Protein AF-A0A1K1LPJ2-F1 (afdb_monomer_lite)

Secondary structure (DSSP, 8-state):
----EEE-TTT--EEETT-SB-TTT-PBPTT--S--S-S---------SSSSHHHHHHHHHHHHHHHHHHHHHHH-

Foldseek 3Di:
DDFDWDADPPPRDIDTPPDQADPPPRHGDPPPDDDPPDDDDDDPDDPDDDPPPVVVVVVVVVVVVVVVVVVVVVVD

pLDDT: mean 72.19, std 18.22, range [36.81, 97.06]

Structure (mmCIF, N/CA/C/O backbone):
data_AF-A0A1K1LPJ2-F1
#
_entry.id   AF-A0A1K1LPJ2-F1
#
loop_
_atom_site.group_PDB
_atom_site.id
_atom_site.type_symbol
_atom_site.label_atom_id
_atom_site.label_alt_id
_atom_site.label_comp_id
_atom_site.label_asym_id
_atom_site.label_entity_id
_atom_site.label_seq_id
_atom_site.pdbx_PDB_ins_code
_atom_site.Cartn_x
_atom_site.Cartn_y
_atom_site.Cartn_z
_atom_site.occupancy
_atom_site.B_iso_or_equiv
_atom_site.auth_seq_id
_atom_site.auth_comp_id
_atom_site.auth_asym_id
_atom_site.auth_atom_id
_atom_site.pdbx_PDB_model_num
ATOM 1 N N . MET A 1 1 ? 15.978 3.059 -31.547 1.00 48.53 1 MET A N 1
ATOM 2 C CA . MET A 1 1 ? 14.614 2.487 -31.556 1.00 48.53 1 MET A CA 1
ATOM 3 C C . MET A 1 1 ? 13.821 3.274 -30.520 1.00 48.53 1 MET A C 1
ATOM 5 O O . MET A 1 1 ? 14.283 3.296 -29.383 1.00 48.53 1 MET A O 1
ATOM 9 N N . PRO A 1 2 ? 12.764 4.025 -30.876 1.00 55.97 2 PRO A N 1
ATOM 10 C CA . PRO A 1 2 ? 11.993 4.766 -29.883 1.00 55.97 2 PRO A CA 1
ATOM 11 C C . PRO A 1 2 ? 11.323 3.762 -28.943 1.00 55.97 2 PRO A C 1
ATOM 13 O O . PRO A 1 2 ? 10.564 2.902 -29.378 1.00 55.97 2 PRO A O 1
ATOM 16 N N . VAL A 1 3 ? 11.674 3.825 -27.661 1.00 63.66 3 VAL A N 1
ATOM 17 C CA . VAL A 1 3 ? 11.005 3.037 -26.627 1.00 63.66 3 VAL A CA 1
ATOM 18 C C . VAL A 1 3 ? 9.657 3.704 -26.403 1.00 63.66 3 VAL A C 1
ATOM 20 O O . VAL A 1 3 ? 9.598 4.806 -25.860 1.00 63.66 3 VAL A O 1
ATOM 23 N N . GLU A 1 4 ? 8.586 3.078 -26.874 1.00 72.62 4 GLU A N 1
ATOM 24 C CA . GLU A 1 4 ? 7.234 3.565 -26.627 1.00 72.62 4 GLU A CA 1
ATOM 25 C C . GLU A 1 4 ? 6.957 3.453 -25.117 1.00 72.62 4 GLU A C 1
ATOM 27 O O . GLU A 1 4 ? 7.317 2.466 -24.472 1.00 72.62 4 GLU A O 1
ATOM 32 N N . MET A 1 5 ? 6.428 4.510 -24.504 1.00 76.88 5 MET A N 1
ATOM 33 C CA . MET A 1 5 ? 6.204 4.580 -23.056 1.00 76.88 5 MET A CA 1
ATOM 34 C C . MET A 1 5 ? 4.713 4.729 -22.805 1.00 76.88 5 MET A C 1
ATOM 36 O O . MET A 1 5 ? 4.052 5.552 -23.431 1.00 76.88 5 MET A O 1
ATOM 40 N N . SER A 1 6 ? 4.189 3.947 -21.869 1.00 79.19 6 SER A N 1
ATOM 41 C CA . SER A 1 6 ? 2.786 3.997 -21.458 1.00 79.19 6 SER A CA 1
ATOM 42 C C . SER A 1 6 ? 2.691 4.334 -19.975 1.00 79.19 6 SER A C 1
ATOM 44 O O . SER A 1 6 ? 3.635 4.110 -19.218 1.00 79.19 6 SER A O 1
ATOM 46 N N . PHE A 1 7 ? 1.565 4.895 -19.547 1.00 82.88 7 PHE A N 1
ATOM 47 C CA . PHE A 1 7 ? 1.310 5.157 -18.134 1.00 82.88 7 PHE A CA 1
ATOM 48 C C . PHE A 1 7 ? 0.456 4.042 -17.542 1.00 82.88 7 PHE A C 1
ATOM 50 O O . PHE A 1 7 ? -0.486 3.556 -18.170 1.00 82.88 7 PHE A O 1
ATOM 57 N N . CYS A 1 8 ? 0.773 3.639 -16.316 1.00 83.06 8 CYS A N 1
ATOM 58 C CA . CYS A 1 8 ? -0.064 2.716 -15.569 1.00 83.06 8 CYS A CA 1
ATOM 59 C C . CYS A 1 8 ? -1.407 3.370 -15.229 1.00 83.06 8 CYS A C 1
ATOM 61 O O . CYS A 1 8 ? -1.425 4.390 -14.552 1.00 83.06 8 CYS A O 1
ATOM 63 N N . SER A 1 9 ? -2.534 2.745 -15.561 1.00 81.81 9 SER A N 1
ATOM 64 C CA . SER A 1 9 ? -3.861 3.245 -15.163 1.00 81.81 9 SER A CA 1
ATOM 65 C C . SER A 1 9 ? -4.119 3.210 -13.649 1.00 81.81 9 SER A C 1
ATOM 67 O O . SER A 1 9 ? -5.059 3.841 -13.177 1.00 81.81 9 SER A O 1
ATOM 69 N N . HIS A 1 10 ? -3.310 2.470 -12.882 1.00 81.06 10 HIS A N 1
ATOM 70 C CA . HIS A 1 10 ? -3.508 2.279 -11.441 1.00 81.06 10 HIS A CA 1
ATOM 71 C C . HIS A 1 10 ? -2.634 3.177 -10.570 1.00 81.06 10 HIS A C 1
ATOM 73 O O . HIS A 1 10 ? -3.110 3.706 -9.571 1.00 81.06 10 HIS A O 1
ATOM 79 N N . CYS A 1 11 ? -1.354 3.321 -10.914 1.00 85.44 11 CYS A N 1
ATOM 80 C CA . CYS A 1 11 ? -0.405 4.126 -10.140 1.00 85.44 11 CYS A CA 1
ATOM 81 C C . CYS A 1 11 ? 0.132 5.334 -10.909 1.00 85.44 11 CYS A C 1
ATOM 83 O O . CYS A 1 11 ? 0.951 6.068 -10.374 1.00 85.44 11 CYS A O 1
ATOM 85 N N . ASN A 1 12 ? -0.308 5.525 -12.157 1.00 85.06 12 ASN A N 1
ATOM 86 C CA . ASN A 1 12 ? 0.093 6.624 -13.033 1.00 85.06 12 ASN A CA 1
ATOM 87 C C . ASN A 1 12 ? 1.609 6.726 -13.290 1.00 85.06 12 ASN A C 1
ATOM 89 O O . ASN A 1 12 ? 2.110 7.765 -13.710 1.00 85.06 12 ASN A O 1
ATOM 93 N N . GLU A 1 13 ? 2.332 5.629 -13.063 1.00 85.62 13 GLU A N 1
ATOM 94 C CA . GLU A 1 13 ? 3.778 5.549 -13.257 1.00 85.62 13 GLU A CA 1
ATOM 95 C C . GLU A 1 13 ? 4.125 5.190 -14.706 1.00 85.62 13 GLU A C 1
ATOM 97 O O . GLU A 1 13 ? 3.347 4.503 -15.381 1.00 85.62 13 GLU A O 1
ATOM 102 N N . ARG A 1 14 ? 5.296 5.625 -15.189 1.00 85.62 14 ARG A N 1
ATOM 103 C CA . ARG A 1 14 ? 5.760 5.296 -16.547 1.00 85.62 14 ARG A CA 1
ATOM 104 C C . ARG A 1 14 ? 6.200 3.840 -16.633 1.00 85.62 14 ARG A C 1
ATOM 106 O O . ARG A 1 14 ? 7.016 3.365 -15.848 1.00 85.62 14 ARG A O 1
ATOM 113 N N . ILE A 1 15 ? 5.694 3.139 -17.637 1.00 86.12 15 ILE A N 1
ATOM 114 C CA . ILE A 1 15 ? 6.017 1.748 -17.928 1.00 86.12 15 ILE A CA 1
ATOM 115 C C . ILE A 1 15 ? 6.532 1.655 -19.372 1.00 86.12 15 ILE A C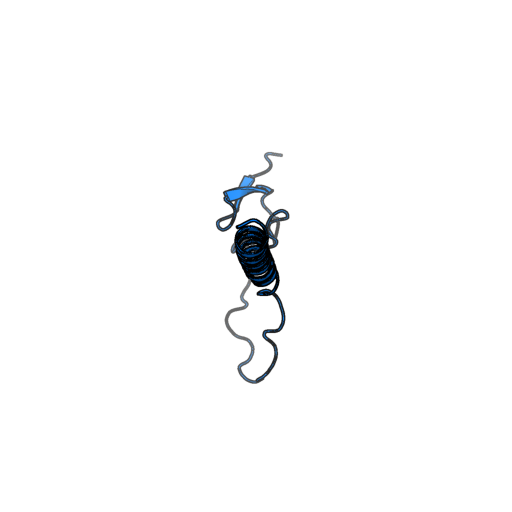 1
ATOM 117 O O . ILE A 1 15 ? 5.913 2.224 -20.280 1.00 86.12 15 ILE A O 1
ATOM 121 N N . PRO A 1 16 ? 7.632 0.922 -19.623 1.00 82.81 16 PRO A N 1
ATOM 122 C CA . PRO A 1 16 ? 8.070 0.650 -20.986 1.00 82.81 16 PRO A CA 1
ATOM 123 C C . PRO A 1 16 ? 7.035 -0.208 -21.728 1.00 82.81 16 PRO A C 1
ATOM 125 O O . PRO A 1 16 ? 6.559 -1.217 -21.190 1.00 82.81 16 PRO A O 1
ATOM 128 N N . ALA A 1 17 ? 6.681 0.188 -22.954 1.00 71.62 17 ALA A N 1
ATOM 129 C CA . ALA A 1 17 ? 5.776 -0.571 -23.810 1.00 71.62 17 ALA A CA 1
ATOM 130 C C . ALA A 1 17 ? 6.329 -1.982 -24.055 1.00 71.62 17 ALA A C 1
ATOM 132 O O . ALA A 1 17 ? 7.537 -2.183 -24.172 1.00 71.62 17 ALA A O 1
ATOM 133 N N . GLY A 1 18 ? 5.434 -2.970 -24.057 1.00 72.00 18 GLY A N 1
ATOM 134 C CA . GLY A 1 18 ? 5.784 -4.396 -24.048 1.00 72.00 18 GLY A CA 1
ATOM 135 C C . GLY A 1 18 ? 5.879 -5.019 -22.649 1.00 72.00 18 GLY A C 1
ATOM 136 O O . GLY A 1 18 ? 5.979 -6.237 -22.528 1.00 72.00 18 GLY A O 1
ATOM 137 N N . SER A 1 19 ? 5.790 -4.227 -21.575 1.00 71.12 19 SER A N 1
ATOM 138 C CA . SER A 1 19 ? 5.698 -4.774 -20.216 1.00 71.12 19 SER A CA 1
ATOM 139 C C . SER A 1 19 ? 4.284 -5.269 -19.918 1.00 71.12 19 SER A C 1
ATOM 141 O O . SER A 1 19 ? 3.345 -4.477 -19.846 1.00 71.12 19 SER A O 1
ATOM 143 N N . ILE A 1 20 ? 4.153 -6.573 -19.670 1.00 77.19 20 ILE A N 1
ATOM 144 C CA . ILE A 1 20 ? 2.887 -7.246 -19.326 1.00 77.19 20 ILE A CA 1
ATOM 145 C C . ILE A 1 20 ? 2.338 -6.758 -17.974 1.00 77.19 20 ILE A C 1
ATOM 147 O O . ILE A 1 20 ? 1.130 -6.744 -17.752 1.00 77.19 20 ILE A O 1
ATOM 151 N N . ALA A 1 21 ? 3.217 -6.314 -17.072 1.00 81.75 21 ALA A N 1
ATOM 152 C CA . ALA A 1 21 ? 2.847 -5.792 -15.764 1.00 81.75 21 ALA A CA 1
ATOM 153 C C . ALA A 1 21 ? 3.644 -4.537 -15.399 1.00 81.75 21 ALA A C 1
ATOM 155 O O . ALA A 1 21 ? 4.811 -4.372 -15.761 1.00 81.75 21 ALA A O 1
ATOM 156 N N . CYS A 1 22 ? 3.009 -3.659 -14.630 1.00 84.56 22 CYS A N 1
ATOM 157 C CA . CYS A 1 22 ? 3.652 -2.524 -14.001 1.00 84.56 22 CYS A CA 1
ATOM 158 C C . CYS A 1 22 ? 4.644 -3.020 -12.946 1.00 84.56 22 CYS A C 1
ATOM 160 O O . CYS A 1 22 ? 4.245 -3.659 -11.976 1.00 84.56 22 CYS A O 1
ATOM 162 N N . LYS A 1 23 ? 5.926 -2.672 -13.083 1.00 81.00 23 LYS A N 1
ATOM 163 C CA . LYS A 1 23 ? 6.949 -3.011 -12.078 1.00 81.00 23 LYS A CA 1
ATOM 164 C C . LYS A 1 23 ? 6.730 -2.327 -10.725 1.00 81.00 23 LYS A C 1
ATOM 166 O O . LYS A 1 23 ? 7.233 -2.813 -9.723 1.00 81.00 23 LYS A O 1
ATOM 171 N N . TYR A 1 24 ? 5.982 -1.226 -10.704 1.00 83.38 24 TYR A N 1
ATOM 172 C CA . TYR A 1 24 ? 5.789 -0.409 -9.507 1.00 83.38 24 TYR A CA 1
ATOM 173 C C . TYR A 1 24 ? 4.589 -0.854 -8.671 1.00 83.38 24 TYR A C 1
ATOM 175 O O . TYR A 1 24 ? 4.703 -0.987 -7.458 1.00 83.38 24 TYR A O 1
ATOM 183 N N . CYS A 1 25 ? 3.442 -1.123 -9.302 1.00 82.38 25 CYS A N 1
ATOM 184 C CA . CYS A 1 25 ? 2.236 -1.563 -8.590 1.00 82.38 25 CYS A CA 1
ATOM 185 C C . CYS A 1 25 ? 1.884 -3.043 -8.804 1.00 82.38 25 CYS A C 1
ATOM 187 O O . CYS A 1 25 ? 0.942 -3.539 -8.193 1.00 82.38 25 CYS A O 1
ATOM 189 N N . GLY A 1 26 ? 2.592 -3.747 -9.693 1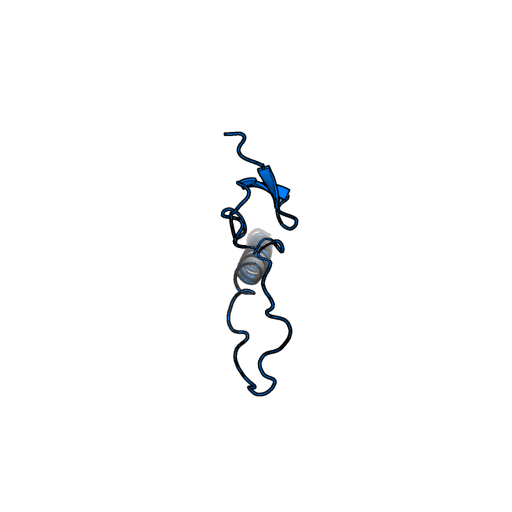.00 77.94 26 GLY A N 1
ATOM 190 C CA . GLY A 1 26 ? 2.327 -5.148 -10.027 1.00 77.94 26 GLY A CA 1
ATOM 191 C C . GLY A 1 26 ? 1.059 -5.378 -10.853 1.00 77.94 26 GLY A C 1
ATOM 192 O O . GLY A 1 26 ? 0.665 -6.530 -11.036 1.00 77.94 26 GLY A O 1
ATOM 193 N N . THR A 1 27 ? 0.402 -4.314 -11.331 1.00 83.25 27 THR A N 1
ATOM 194 C CA . THR A 1 27 ? -0.844 -4.431 -12.101 1.00 83.25 27 THR A CA 1
ATOM 195 C C . THR A 1 27 ? -0.563 -4.727 -13.567 1.00 83.25 27 THR A C 1
ATOM 197 O O . THR A 1 27 ? 0.307 -4.100 -14.171 1.00 83.25 27 THR A O 1
ATOM 200 N N . PHE A 1 28 ? -1.307 -5.669 -14.143 1.00 78.25 28 PHE A N 1
ATOM 201 C CA . PHE A 1 28 ? -1.185 -6.044 -15.547 1.00 78.25 28 PHE A CA 1
ATOM 202 C C . PHE A 1 28 ? -1.659 -4.917 -16.466 1.00 78.25 28 PHE A C 1
ATOM 204 O O . PHE A 1 28 ? -2.699 -4.302 -16.228 1.00 78.25 28 PHE A O 1
ATOM 211 N N . THR A 1 29 ? -0.887 -4.625 -17.511 1.00 69.94 29 THR A N 1
ATOM 212 C CA . THR A 1 29 ? -1.301 -3.671 -18.539 1.00 69.94 29 THR A CA 1
ATOM 213 C C . THR A 1 29 ? -2.268 -4.403 -19.475 1.00 69.94 29 THR A C 1
ATOM 215 O O . THR A 1 29 ? -1.981 -5.493 -19.963 1.00 69.94 29 THR A O 1
ATOM 218 N N . HIS A 1 30 ? -3.454 -3.838 -19.714 1.00 62.16 30 HIS A N 1
ATOM 219 C CA . HIS A 1 30 ? -4.531 -4.468 -20.503 1.00 62.16 30 HIS A CA 1
ATOM 220 C C . HIS A 1 30 ? -4.199 -4.686 -22.001 1.00 62.16 30 HIS A C 1
ATOM 222 O O . HIS A 1 30 ? -5.078 -5.043 -22.779 1.00 62.16 30 HIS A O 1
ATOM 228 N N . GLN A 1 31 ? -2.944 -4.488 -22.420 1.00 54.34 31 GLN A N 1
ATOM 229 C CA . GLN A 1 31 ? -2.483 -4.613 -23.805 1.00 54.34 31 GLN A CA 1
ATOM 230 C C . GLN A 1 31 ? -1.772 -5.941 -24.121 1.00 54.34 31 GLN A C 1
ATOM 232 O O . GLN A 1 31 ? -1.151 -6.069 -25.173 1.00 54.34 31 GLN A O 1
ATOM 237 N N . ALA A 1 32 ? -1.879 -6.963 -23.268 1.00 49.97 32 ALA A N 1
ATOM 238 C CA . ALA A 1 32 ? -1.559 -8.328 -23.683 1.00 49.97 32 ALA A CA 1
ATOM 239 C C . ALA A 1 32 ? -2.726 -8.884 -24.520 1.00 49.97 32 ALA A C 1
ATOM 241 O O . ALA A 1 32 ? -3.596 -9.598 -24.023 1.00 49.97 32 ALA A O 1
ATOM 242 N N . GLY A 1 33 ? -2.789 -8.473 -25.788 1.00 45.28 33 GLY A N 1
ATOM 243 C CA . GLY A 1 33 ? -3.739 -8.999 -26.759 1.00 45.28 33 GLY A CA 1
ATOM 244 C C . GLY A 1 33 ? -3.538 -10.500 -26.962 1.00 45.28 33 GLY A C 1
ATOM 245 O O . GLY A 1 33 ? -2.435 -10.948 -27.268 1.00 45.28 33 GLY A O 1
ATOM 246 N N . GLY A 1 34 ? -4.620 -11.260 -26.802 1.00 42.66 34 GLY A N 1
ATOM 247 C CA . GLY A 1 34 ? -4.662 -12.680 -27.138 1.00 42.66 34 GLY A CA 1
ATOM 248 C C . GLY A 1 34 ? -5.643 -13.477 -26.287 1.00 42.66 34 GLY A C 1
ATOM 249 O O . GLY A 1 34 ? -5.219 -14.291 -25.483 1.00 42.66 34 GLY A O 1
ATOM 250 N N . ASN A 1 35 ? -6.946 -13.239 -26.469 1.00 49.72 35 ASN A N 1
ATOM 251 C CA . ASN A 1 35 ? -8.024 -14.209 -26.223 1.00 49.72 35 ASN A CA 1
ATOM 252 C C . ASN A 1 35 ? -7.925 -15.049 -24.927 1.00 49.72 35 ASN A C 1
ATOM 254 O O . ASN A 1 35 ? -7.685 -16.250 -24.980 1.00 49.72 35 ASN A O 1
ATOM 258 N N . ALA A 1 36 ? -8.197 -14.445 -23.768 1.00 49.22 36 ALA A N 1
ATOM 259 C CA . ALA A 1 36 ? -8.578 -15.189 -22.555 1.00 49.22 36 ALA A CA 1
ATOM 260 C C . ALA A 1 36 ? -10.003 -14.840 -22.085 1.00 49.22 36 ALA A C 1
ATOM 262 O O . ALA A 1 36 ? -10.366 -15.036 -20.928 1.00 49.22 36 ALA A O 1
ATOM 263 N N . ALA A 1 37 ? -10.829 -14.321 -22.997 1.00 50.56 37 ALA A N 1
ATOM 264 C CA . ALA A 1 37 ? -12.265 -14.511 -22.897 1.00 50.56 37 ALA A CA 1
ATOM 265 C C . ALA A 1 37 ? -12.554 -15.928 -23.416 1.00 50.56 37 ALA A C 1
ATOM 267 O O . ALA A 1 37 ? -12.275 -16.214 -24.575 1.00 50.56 37 ALA A O 1
ATOM 268 N N . ALA A 1 38 ? -13.103 -16.779 -22.547 1.00 48.31 38 ALA A N 1
ATOM 269 C CA . ALA A 1 38 ? -13.578 -18.140 -22.815 1.00 48.31 38 ALA A CA 1
ATOM 270 C C . ALA A 1 38 ? -12.534 -19.274 -22.823 1.00 48.31 38 ALA A C 1
ATOM 272 O O . ALA A 1 38 ? -12.314 -19.898 -23.851 1.00 48.31 38 ALA A O 1
ATOM 273 N N . VAL A 1 39 ? -12.035 -19.660 -21.641 1.00 43.34 39 VAL A N 1
ATOM 274 C CA . VAL A 1 39 ? -11.996 -21.088 -21.270 1.00 43.34 39 VAL A CA 1
ATOM 275 C C . VAL A 1 39 ? -12.392 -21.247 -19.796 1.00 43.34 39 VAL A C 1
ATOM 277 O O . VAL A 1 39 ? -11.736 -20.728 -18.899 1.00 43.34 39 VAL A O 1
ATOM 280 N N . SER A 1 40 ? -13.473 -22.003 -19.608 1.00 41.34 40 SER A N 1
ATOM 281 C CA . SER A 1 40 ? -13.870 -22.744 -18.406 1.00 41.34 40 SER A CA 1
ATOM 282 C C . SER A 1 40 ? -14.514 -21.999 -17.237 1.00 41.34 40 SER A C 1
ATOM 284 O O . SER A 1 40 ? -13.890 -21.572 -16.270 1.00 41.34 40 SER A O 1
ATOM 286 N N . ALA A 1 41 ? -15.848 -22.010 -17.291 1.00 55.22 41 ALA A N 1
ATOM 287 C CA . ALA A 1 41 ? -16.673 -22.308 -16.130 1.00 55.22 41 ALA A CA 1
ATOM 288 C C . ALA A 1 41 ? -16.208 -23.603 -15.422 1.00 55.22 41 ALA A C 1
ATOM 290 O O . ALA A 1 41 ? -15.697 -24.509 -16.076 1.00 55.22 41 ALA A O 1
ATOM 291 N N . ALA A 1 42 ? -16.489 -23.679 -14.115 1.00 49.22 42 ALA A N 1
ATOM 292 C CA . ALA A 1 42 ? -16.237 -24.776 -13.167 1.00 49.22 42 ALA A CA 1
ATOM 293 C C . ALA A 1 42 ? -14.878 -24.765 -12.435 1.00 49.22 42 ALA A C 1
ATOM 295 O O . ALA A 1 42 ? -13.952 -25.478 -12.798 1.00 49.22 42 ALA A O 1
ATOM 296 N N . ALA A 1 43 ? -14.823 -24.007 -11.335 1.00 36.81 43 ALA A N 1
ATOM 297 C CA . ALA A 1 43 ? -14.221 -24.417 -10.060 1.00 36.81 43 ALA A CA 1
ATOM 298 C C . ALA A 1 43 ? -14.611 -23.376 -8.984 1.00 36.81 43 ALA A C 1
ATOM 300 O O . ALA A 1 43 ? -14.384 -22.181 -9.208 1.00 36.81 43 ALA A O 1
ATOM 301 N N . PRO A 1 44 ? -15.228 -23.760 -7.845 1.00 59.59 44 PRO A N 1
ATOM 302 C CA . PRO A 1 44 ? -15.158 -22.926 -6.652 1.00 59.59 44 PRO A CA 1
ATOM 303 C C . PRO A 1 44 ? -13.696 -22.905 -6.169 1.00 59.59 44 PRO A C 1
ATOM 305 O O . PRO A 1 44 ? -12.864 -23.629 -6.691 1.00 59.59 44 PRO A O 1
ATOM 308 N N . GLU A 1 45 ? -13.372 -22.012 -5.239 1.00 54.50 45 GLU A N 1
ATOM 309 C CA . GLU A 1 45 ? -12.062 -21.899 -4.578 1.00 54.50 45 GLU A CA 1
ATOM 310 C C . GLU A 1 45 ? -10.805 -21.640 -5.441 1.00 54.50 45 GLU A C 1
ATOM 312 O O . GLU A 1 45 ? -10.055 -22.535 -5.797 1.00 54.50 45 GLU A O 1
ATOM 317 N N . ALA A 1 46 ? -10.500 -20.354 -5.658 1.00 48.53 46 ALA A N 1
ATOM 318 C CA . ALA A 1 46 ? -9.162 -19.775 -5.430 1.00 48.53 46 ALA A CA 1
ATOM 319 C C . ALA A 1 46 ? -9.135 -18.301 -5.878 1.00 48.53 46 ALA A C 1
ATOM 321 O O . ALA A 1 46 ? -8.601 -17.945 -6.925 1.00 48.53 46 ALA A O 1
ATOM 322 N N . LYS A 1 47 ? -9.687 -17.400 -5.058 1.00 45.09 47 LYS A N 1
ATOM 323 C CA . LYS A 1 47 ? -9.216 -16.002 -5.020 1.00 45.09 47 LYS A CA 1
ATOM 324 C C . LYS A 1 47 ? -8.511 -15.743 -3.692 1.00 45.09 47 LYS A C 1
ATOM 326 O O . LYS A 1 47 ? -8.876 -14.850 -2.935 1.00 45.09 47 LYS A O 1
ATOM 331 N N . THR A 1 48 ? -7.499 -16.561 -3.424 1.00 48.34 48 THR A N 1
ATOM 332 C CA . THR A 1 48 ? -6.384 -16.178 -2.555 1.00 48.34 48 THR A CA 1
ATOM 333 C C . THR A 1 48 ? -5.505 -15.200 -3.331 1.00 48.34 48 THR A C 1
ATOM 335 O O . THR A 1 48 ? -5.338 -15.359 -4.536 1.00 48.34 48 THR A O 1
ATOM 338 N N . GLU A 1 49 ? -4.969 -14.200 -2.623 1.00 53.38 49 GLU A N 1
ATOM 339 C CA . GLU A 1 49 ? -3.995 -13.206 -3.101 1.00 53.38 49 GLU A CA 1
ATOM 340 C C . GLU A 1 49 ? -4.516 -12.296 -4.224 1.00 53.38 49 GLU A C 1
ATOM 342 O O . GLU A 1 49 ? -4.649 -12.671 -5.377 1.00 53.38 49 GLU A O 1
ATOM 347 N N . LYS A 1 50 ? -4.846 -11.022 -3.999 1.00 44.00 50 LYS A N 1
ATOM 348 C CA . LYS A 1 50 ? -3.936 -9.951 -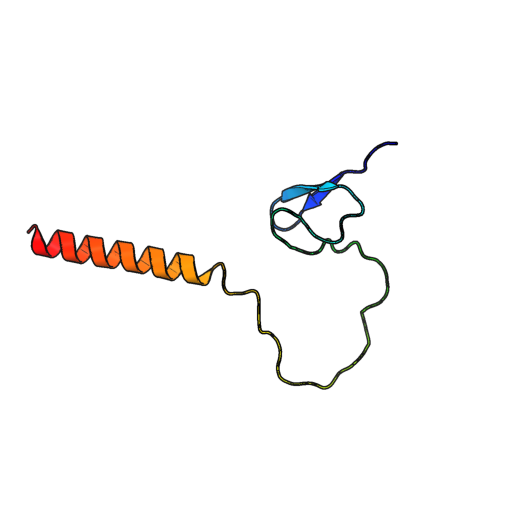3.568 1.00 44.00 50 LYS A CA 1
ATOM 349 C C . LYS A 1 50 ? -4.734 -8.819 -2.892 1.00 44.00 50 LYS A C 1
ATOM 351 O O . LYS A 1 50 ? -4.819 -7.705 -3.403 1.00 44.00 50 LYS A O 1
ATOM 356 N N . ARG A 1 51 ? -5.367 -9.094 -1.746 1.00 50.06 51 ARG A N 1
ATOM 357 C CA . ARG A 1 51 ? -6.006 -8.067 -0.884 1.00 50.06 51 ARG A CA 1
ATOM 358 C C . ARG A 1 51 ? -5.264 -7.827 0.435 1.00 50.06 51 ARG A C 1
ATOM 360 O O . ARG A 1 51 ? -5.777 -7.140 1.309 1.00 50.06 51 ARG A O 1
ATOM 367 N N . THR A 1 52 ? -4.052 -8.347 0.583 1.00 50.69 52 THR A N 1
ATOM 368 C CA . THR A 1 52 ? -3.321 -8.345 1.859 1.00 50.69 52 THR A CA 1
ATOM 369 C C . THR A 1 52 ? -2.456 -7.103 2.099 1.00 50.69 52 THR A C 1
ATOM 371 O O . THR A 1 52 ? -2.136 -6.817 3.245 1.00 50.69 52 THR A O 1
ATOM 374 N N . ALA A 1 53 ? -2.148 -6.292 1.079 1.00 56.16 53 ALA A N 1
ATOM 375 C CA . ALA A 1 53 ? -1.326 -5.087 1.272 1.00 56.16 53 ALA A CA 1
ATOM 376 C C . ALA A 1 53 ? -2.086 -3.909 1.921 1.00 56.16 53 ALA A C 1
ATOM 378 O O . ALA A 1 53 ? -1.487 -3.086 2.606 1.00 56.16 53 ALA A O 1
ATOM 379 N N . LYS A 1 54 ? -3.414 -3.830 1.742 1.00 55.31 54 LYS A N 1
ATOM 380 C CA . LYS A 1 54 ? -4.232 -2.702 2.236 1.00 55.31 54 LYS A CA 1
ATOM 381 C C . LYS A 1 54 ? -4.820 -2.927 3.635 1.00 55.31 54 LYS A C 1
ATOM 383 O O . LYS A 1 54 ? -5.258 -1.979 4.276 1.00 55.31 54 LYS A O 1
ATOM 388 N N . TRP A 1 55 ? -4.840 -4.170 4.116 1.00 70.69 55 TRP A N 1
ATOM 389 C CA . TRP A 1 55 ? -5.365 -4.508 5.446 1.00 70.69 55 TRP A CA 1
ATOM 390 C C . TRP A 1 55 ? -4.353 -4.254 6.567 1.00 70.69 55 TRP A C 1
ATOM 392 O O . TRP A 1 55 ? -4.744 -3.861 7.664 1.00 70.69 55 TRP A O 1
ATOM 402 N N . TRP A 1 56 ? -3.053 -4.384 6.286 1.00 79.12 56 TRP A N 1
ATOM 403 C CA . TRP A 1 56 ? -2.021 -4.147 7.298 1.00 79.12 56 TRP A CA 1
ATOM 404 C C . TRP A 1 56 ? -1.932 -2.669 7.702 1.00 79.12 56 TRP A C 1
ATOM 406 O O . TRP A 1 56 ? -1.741 -2.357 8.873 1.00 79.12 56 TRP A O 1
ATOM 416 N N . THR A 1 57 ? -2.179 -1.756 6.756 1.00 79.94 57 THR A N 1
ATOM 417 C CA . THR A 1 57 ? -2.220 -0.307 7.009 1.00 79.94 57 THR A CA 1
ATOM 418 C C . THR A 1 57 ? -3.347 0.075 7.966 1.00 79.94 57 THR A C 1
ATOM 420 O O . THR A 1 57 ? -3.141 0.908 8.842 1.00 79.94 57 THR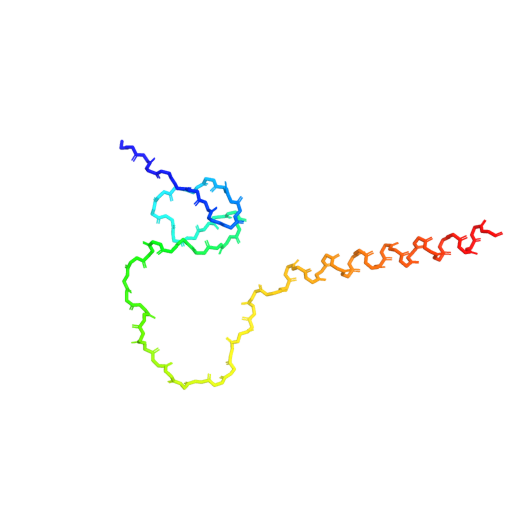 A O 1
ATOM 423 N N . ILE A 1 58 ? -4.520 -0.557 7.839 1.00 85.94 58 ILE A N 1
ATOM 424 C CA . ILE A 1 58 ? -5.667 -0.316 8.729 1.00 85.94 58 ILE A CA 1
ATOM 425 C C . ILE A 1 58 ? -5.353 -0.814 10.145 1.00 85.94 58 ILE A C 1
ATOM 427 O O . ILE A 1 58 ? -5.619 -0.104 11.111 1.00 85.94 58 ILE A O 1
ATOM 431 N N . GLY A 1 59 ? -4.733 -1.993 10.267 1.00 88.00 59 GLY A N 1
ATOM 432 C CA . GLY A 1 59 ? -4.300 -2.532 11.558 1.00 88.00 59 GLY A CA 1
ATOM 433 C C . GLY A 1 59 ? -3.278 -1.637 12.265 1.00 88.00 59 GLY A C 1
ATOM 434 O O . GLY A 1 59 ? -3.441 -1.343 13.447 1.00 88.00 59 GLY A O 1
ATOM 435 N N . ILE A 1 60 ? -2.267 -1.146 11.537 1.00 91.25 60 ILE A N 1
ATOM 436 C CA . ILE A 1 60 ? -1.254 -0.225 12.081 1.00 91.25 60 ILE A CA 1
ATOM 437 C C . ILE A 1 60 ? -1.902 1.090 12.524 1.00 91.25 60 ILE A C 1
ATOM 439 O O . ILE A 1 60 ? -1.647 1.548 13.636 1.00 91.25 60 ILE A O 1
ATOM 443 N N . LEU A 1 61 ? -2.770 1.677 11.692 1.00 91.62 61 LEU A N 1
ATOM 444 C CA . LEU A 1 61 ? -3.452 2.930 12.022 1.00 91.62 61 LEU A CA 1
ATOM 445 C C . LEU A 1 61 ? -4.302 2.782 13.296 1.00 91.62 61 LEU A C 1
ATOM 447 O O . LEU A 1 61 ? -4.220 3.621 14.190 1.00 91.62 61 LEU A O 1
ATOM 451 N N . ALA A 1 62 ? -5.068 1.693 13.409 1.00 92.19 62 ALA A N 1
ATOM 452 C CA . ALA A 1 62 ? -5.883 1.407 14.586 1.00 92.19 62 ALA A CA 1
ATOM 453 C C . ALA A 1 62 ? -5.028 1.212 15.851 1.00 92.19 62 ALA A C 1
ATOM 455 O O . ALA A 1 62 ? -5.353 1.768 16.899 1.00 92.19 62 ALA A O 1
ATOM 456 N N . ALA A 1 63 ? -3.913 0.482 15.752 1.00 93.75 63 ALA A N 1
ATOM 457 C CA . ALA A 1 63 ? -3.005 0.264 16.876 1.00 93.75 63 ALA A CA 1
ATOM 458 C C . ALA A 1 63 ? -2.389 1.575 17.397 1.00 93.75 63 ALA A C 1
ATOM 460 O O . ALA A 1 63 ? -2.340 1.788 18.608 1.00 93.75 63 ALA A O 1
ATOM 461 N N . VAL A 1 64 ? -1.975 2.479 16.500 1.00 95.62 64 VAL A N 1
ATOM 462 C CA . VAL A 1 64 ? -1.422 3.796 16.870 1.00 95.62 64 VAL A CA 1
ATOM 463 C C . VAL A 1 64 ? -2.461 4.651 17.597 1.00 95.62 64 VAL A C 1
ATOM 465 O O . VAL A 1 64 ? -2.145 5.254 18.621 1.00 95.62 64 VAL A O 1
ATOM 468 N N . VAL A 1 65 ? -3.708 4.673 17.113 1.00 95.94 65 VAL A N 1
ATOM 469 C CA . VAL A 1 65 ? -4.799 5.423 17.759 1.00 95.94 65 VAL A CA 1
ATOM 470 C C . VAL A 1 65 ? -5.076 4.886 19.164 1.00 95.94 65 VAL A C 1
ATOM 472 O O . VAL A 1 65 ? -5.159 5.668 20.108 1.00 95.94 65 VAL A O 1
ATOM 475 N N . VAL A 1 66 ? -5.165 3.563 19.330 1.00 96.50 66 VAL A N 1
ATOM 476 C CA . VAL A 1 66 ? -5.398 2.939 20.644 1.00 96.50 66 VAL A CA 1
ATOM 477 C C . VAL A 1 66 ? -4.254 3.244 21.611 1.00 96.50 66 VAL A C 1
ATOM 479 O O . VAL A 1 66 ? -4.509 3.639 22.747 1.00 96.50 66 VAL A O 1
ATOM 482 N N . ALA A 1 67 ? -3.001 3.131 21.165 1.00 95.81 67 ALA A N 1
ATOM 483 C CA . ALA A 1 67 ? -1.840 3.455 21.990 1.00 95.81 67 ALA A CA 1
ATOM 484 C C . ALA A 1 67 ? -1.835 4.927 22.435 1.00 95.81 67 ALA A C 1
ATOM 486 O O . ALA A 1 67 ? -1.571 5.205 23.601 1.00 95.81 67 ALA A O 1
ATOM 487 N N . ALA A 1 68 ? -2.180 5.862 21.542 1.00 96.00 68 ALA A N 1
ATOM 488 C CA . ALA A 1 68 ? -2.268 7.285 21.869 1.00 96.00 68 ALA A CA 1
ATOM 489 C C . ALA A 1 68 ? -3.374 7.584 22.894 1.00 96.00 68 ALA A C 1
ATOM 491 O O . ALA A 1 68 ? -3.157 8.367 23.815 1.00 96.00 68 ALA A O 1
ATOM 492 N N . VAL A 1 69 ? -4.539 6.939 22.772 1.00 96.44 69 VAL A N 1
ATOM 493 C CA . VAL A 1 69 ? -5.635 7.087 23.743 1.00 96.44 69 VAL A CA 1
ATOM 494 C C . VAL A 1 69 ? -5.229 6.540 25.110 1.00 96.44 69 VAL A C 1
ATOM 496 O O . VAL A 1 69 ? -5.427 7.221 26.111 1.00 96.44 69 VAL A O 1
ATOM 499 N N . ILE A 1 70 ? -4.621 5.351 25.165 1.00 96.56 70 ILE A N 1
ATOM 500 C CA . ILE A 1 70 ? -4.120 4.773 26.423 1.00 96.56 70 ILE A CA 1
ATOM 501 C C . ILE A 1 70 ? -3.074 5.697 27.047 1.00 96.56 70 ILE A C 1
ATOM 503 O O . ILE A 1 70 ? -3.140 5.977 28.238 1.00 96.56 70 ILE A O 1
ATOM 507 N N . TRP A 1 71 ? -2.140 6.210 26.244 1.00 97.06 71 TRP A N 1
ATOM 508 C CA . TRP A 1 71 ? -1.125 7.147 26.714 1.00 97.06 71 TRP A CA 1
ATOM 509 C C . TRP A 1 71 ? -1.750 8.4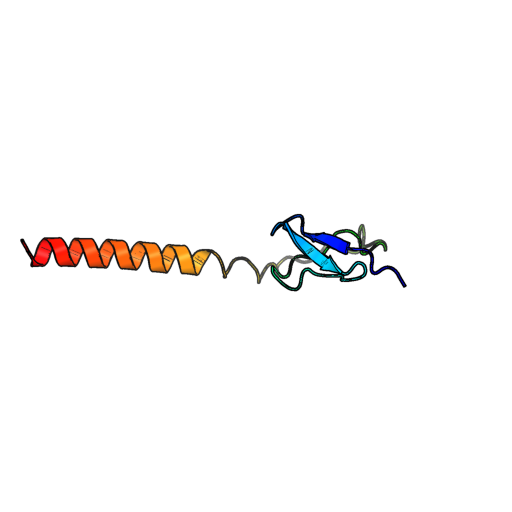08 27.314 1.00 97.06 71 TRP A C 1
ATOM 511 O O . TRP A 1 71 ? -1.364 8.816 28.403 1.00 97.06 71 TRP A O 1
ATOM 521 N N . LEU A 1 72 ? -2.735 9.008 26.637 1.00 95.31 72 LEU A N 1
ATOM 522 C CA . LEU A 1 72 ? -3.448 10.184 27.140 1.00 95.31 72 LEU A CA 1
ATOM 523 C C . LEU A 1 72 ? -4.183 9.895 28.452 1.00 95.31 72 LEU A C 1
ATOM 525 O O . LEU A 1 72 ? -4.129 10.721 29.352 1.00 95.31 72 LEU A O 1
ATOM 529 N N . LEU A 1 73 ? -4.820 8.729 28.579 1.00 93.94 73 LEU A N 1
ATOM 530 C CA . LEU A 1 73 ? -5.514 8.324 29.807 1.00 93.94 73 LEU A CA 1
ATOM 531 C C . LEU A 1 73 ? -4.565 8.062 30.982 1.00 93.94 73 LEU A C 1
ATOM 533 O O . LEU A 1 73 ? -4.975 8.220 32.122 1.00 93.94 73 LEU A O 1
ATOM 537 N N . VAL A 1 74 ? -3.329 7.634 30.716 1.00 94.38 74 VAL A N 1
ATOM 538 C CA . VAL A 1 74 ? -2.306 7.392 31.751 1.00 94.38 74 VAL A CA 1
ATOM 539 C C . VAL A 1 74 ? -1.576 8.681 32.146 1.00 94.38 74 VAL A C 1
ATOM 541 O O . VAL A 1 74 ? -1.067 8.776 33.259 1.00 94.38 74 VAL A O 1
ATOM 544 N N . LEU A 1 75 ? -1.481 9.650 31.231 1.00 92.06 75 LEU A N 1
ATOM 545 C CA . LEU A 1 75 ? -0.795 10.925 31.455 1.00 92.06 75 LEU A CA 1
ATOM 546 C C . LEU A 1 75 ? -1.698 11.996 32.100 1.00 92.06 75 LEU A C 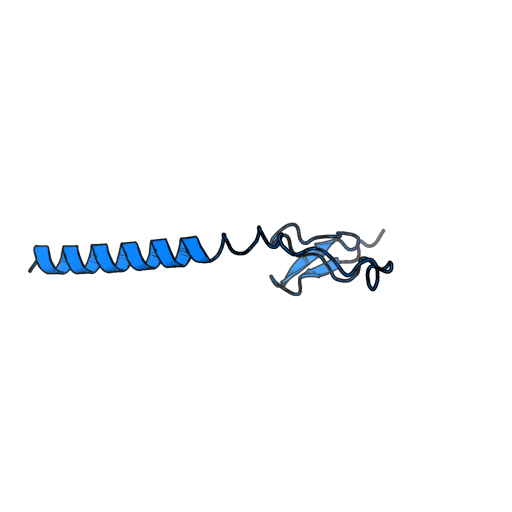1
ATOM 548 O O . LEU A 1 75 ? -1.173 13.005 32.572 1.00 92.06 75 LEU A O 1
ATOM 552 N N . GLN A 1 76 ? -3.021 11.806 32.081 1.00 73.62 76 GLN A N 1
ATOM 553 C CA . GLN A 1 76 ? -3.985 12.613 32.845 1.00 73.62 76 GLN A CA 1
ATOM 554 C C . GLN A 1 76 ? -4.078 12.152 34.298 1.00 73.62 76 GLN A C 1
ATOM 556 O O . GLN A 1 76 ? -4.234 13.047 35.158 1.00 73.62 76 GLN A O 1
#

Radius of gyration: 21.29 Å; chains: 1; bounding box: 31×37×64 Å

Sequence (76 aa):
MPVEMSFCSHCNERIPAGSIACKYCGTFTHQAGGNAAAVSAAAPEAKTEKRTAKWWTIGILAAVVVAAVIWLLVLQ